Protein AF-W2Y1W6-F1 (afdb_monomer_lite)

Foldseek 3Di:
DLVVVVVVVVVDDCPPPVCVVVDDDPVVVVVSVVVVVVVVVVVVVVVVVVVVVVVVD

Secondary structure (DSSP, 8-state):
-HHHHHHHHTTS-SS-HHHHTTSPPHHHHHHHHHHHHHHHHHHHHHHHHHHHHTT--

Sequence (57 aa):
MLHRYFKLLEHLDKDDDDVAELLPGPACNRRLRKLLKELANVESVSKALQGSADLLD

pLDDT: mean 87.79, std 11.54, range [49.0, 96.56]

Structure (mmCIF, N/CA/C/O backbone):
data_AF-W2Y1W6-F1
#
_entry.id   AF-W2Y1W6-F1
#
loop_
_atom_site.group_PDB
_atom_site.id
_atom_site.type_symbol
_atom_site.label_atom_id
_atom_site.label_alt_id
_atom_site.label_comp_id
_atom_site.label_asym_id
_atom_site.label_entity_id
_atom_site.label_seq_id
_atom_site.pdbx_PDB_ins_code
_atom_site.Cartn_x
_atom_site.Cartn_y
_atom_site.Cartn_z
_atom_site.occupancy
_atom_site.B_iso_or_equiv
_atom_site.auth_seq_id
_atom_site.auth_comp_id
_atom_site.auth_asym_id
_atom_site.auth_atom_id
_atom_site.pdbx_PDB_model_num
ATOM 1 N N . MET A 1 1 ? -1.296 7.350 -3.675 1.00 83.25 1 MET A N 1
ATOM 2 C CA . MET A 1 1 ? -1.991 7.335 -2.365 1.00 83.25 1 MET A CA 1
ATOM 3 C C . MET A 1 1 ? -1.600 6.151 -1.480 1.00 83.25 1 MET A C 1
ATOM 5 O O . MET A 1 1 ? -1.316 6.397 -0.318 1.00 83.25 1 MET A O 1
ATOM 9 N N . LEU A 1 2 ? -1.489 4.913 -1.990 1.00 90.00 2 LEU A N 1
ATOM 10 C CA . LEU A 1 2 ? -1.139 3.732 -1.169 1.00 90.00 2 LEU A CA 1
ATOM 11 C C . LEU A 1 2 ? 0.177 3.847 -0.374 1.00 90.00 2 LEU A C 1
ATOM 13 O O . LEU A 1 2 ? 0.223 3.450 0.784 1.00 90.00 2 LEU A O 1
ATOM 17 N N . HIS A 1 3 ? 1.236 4.418 -0.962 1.00 90.50 3 HIS A N 1
ATOM 18 C CA . HIS A 1 3 ? 2.493 4.655 -0.234 1.00 90.50 3 HIS A CA 1
ATOM 19 C C . HIS A 1 3 ? 2.293 5.535 1.007 1.00 90.50 3 HIS A C 1
ATOM 21 O O . HIS A 1 3 ? 2.829 5.237 2.069 1.00 90.50 3 HIS A O 1
ATOM 27 N N . ARG A 1 4 ? 1.485 6.599 0.886 1.00 93.38 4 ARG A N 1
ATOM 28 C CA . ARG A 1 4 ? 1.157 7.483 2.013 1.00 93.38 4 ARG A CA 1
ATOM 29 C C . ARG A 1 4 ? 0.323 6.761 3.064 1.00 93.38 4 ARG A C 1
ATOM 31 O O . ARG A 1 4 ? 0.607 6.916 4.240 1.00 93.38 4 ARG A O 1
ATOM 38 N N . TYR A 1 5 ? -0.642 5.947 2.638 1.00 93.06 5 TYR A N 1
ATOM 39 C CA . TYR A 1 5 ? -1.434 5.120 3.546 1.00 93.06 5 TYR A CA 1
ATOM 40 C C . TYR A 1 5 ? -0.544 4.217 4.414 1.00 93.06 5 TYR A C 1
ATOM 42 O O . TYR A 1 5 ? -0.654 4.259 5.632 1.00 93.06 5 TYR A O 1
ATOM 50 N N . PHE A 1 6 ? 0.392 3.468 3.818 1.00 92.56 6 PHE A N 1
ATOM 51 C CA . PHE A 1 6 ? 1.272 2.592 4.601 1.00 92.56 6 PHE A CA 1
ATOM 52 C C . PHE A 1 6 ? 2.230 3.348 5.517 1.00 92.56 6 PHE A C 1
ATOM 54 O O . PHE A 1 6 ? 2.516 2.851 6.599 1.00 92.56 6 PHE A O 1
ATOM 61 N N . LYS A 1 7 ? 2.683 4.538 5.112 1.00 93.69 7 LYS A N 1
ATOM 62 C CA . LYS A 1 7 ? 3.509 5.398 5.963 1.00 93.69 7 LYS A CA 1
ATOM 63 C C . LYS A 1 7 ? 2.721 5.952 7.154 1.00 93.69 7 LYS 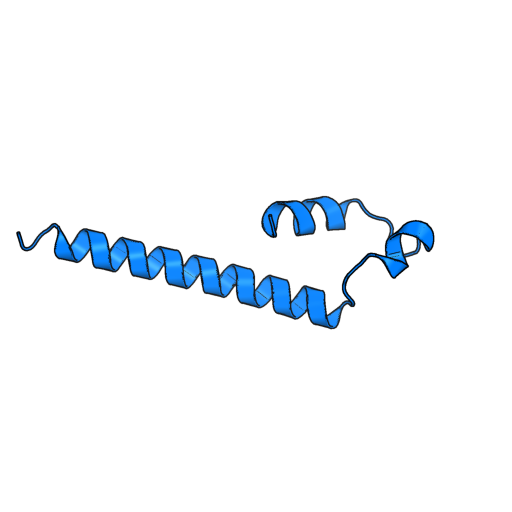A C 1
ATOM 65 O O . LYS A 1 7 ? 3.246 6.008 8.251 1.00 93.69 7 LYS A O 1
ATOM 70 N N . LEU A 1 8 ? 1.458 6.331 6.953 1.00 92.12 8 LEU A N 1
ATOM 71 C CA . LEU A 1 8 ? 0.572 6.759 8.041 1.00 92.12 8 LEU A CA 1
ATOM 72 C C . LEU A 1 8 ? 0.243 5.600 8.983 1.00 92.12 8 LEU A C 1
ATOM 74 O O . LEU A 1 8 ? 0.275 5.782 10.191 1.00 92.12 8 LEU A O 1
ATOM 78 N N . LEU A 1 9 ? 0.002 4.405 8.439 1.00 91.44 9 LEU A N 1
ATOM 79 C CA . LEU A 1 9 ? -0.313 3.203 9.213 1.00 91.44 9 LEU A CA 1
ATOM 80 C C . LEU A 1 9 ? 0.781 2.833 10.232 1.00 91.44 9 LEU A C 1
ATOM 82 O O . LEU A 1 9 ? 0.479 2.199 11.233 1.00 91.44 9 LEU A O 1
ATOM 86 N N . GLU A 1 10 ? 2.038 3.217 9.996 1.00 91.75 10 GLU A N 1
ATOM 87 C CA . GLU A 1 10 ? 3.152 3.015 10.941 1.00 91.75 10 GLU A CA 1
ATOM 88 C C . GLU A 1 10 ? 3.057 3.901 12.195 1.00 91.75 10 GLU A C 1
ATOM 90 O O . GLU A 1 10 ? 3.725 3.620 13.187 1.00 91.75 10 GLU A O 1
ATOM 95 N N . HIS A 1 11 ? 2.230 4.948 12.155 1.00 91.19 11 HIS A N 1
ATOM 96 C CA . HIS A 1 11 ? 2.035 5.913 13.237 1.00 91.19 11 HIS A CA 1
ATOM 97 C C . HIS A 1 11 ? 0.671 5.798 13.924 1.00 91.19 11 HIS A C 1
ATOM 99 O O . HIS A 1 11 ? 0.443 6.490 14.912 1.00 91.19 11 HIS A O 1
ATOM 105 N N . LEU A 1 12 ? -0.234 4.973 13.392 1.00 90.00 12 LEU A N 1
ATOM 106 C CA . LEU A 1 12 ? -1.543 4.741 13.992 1.00 90.00 12 LEU A CA 1
ATOM 107 C C . LEU A 1 12 ? -1.422 3.668 15.069 1.00 90.00 12 LEU A C 1
ATOM 109 O O . LEU A 1 12 ? -0.796 2.626 14.846 1.00 90.00 12 LEU A O 1
ATOM 113 N N . ASP A 1 13 ? -2.034 3.930 16.218 1.00 86.69 13 ASP A N 1
ATOM 114 C CA . ASP A 1 13 ? -2.203 2.909 17.237 1.00 86.69 13 ASP A CA 1
ATOM 115 C C . ASP A 1 13 ? -3.184 1.846 16.718 1.00 86.69 13 ASP A C 1
ATOM 117 O O . ASP A 1 13 ? -4.168 2.144 16.042 1.00 86.69 13 ASP A O 1
ATOM 121 N N . LYS A 1 14 ? -2.851 0.580 16.958 1.00 78.19 14 LYS A N 1
ATOM 122 C CA . LYS A 1 14 ? -3.654 -0.563 16.507 1.00 78.19 14 LYS A CA 1
ATOM 123 C C . LYS A 1 14 ? -4.818 -0.846 17.443 1.00 78.19 14 LYS A C 1
ATOM 125 O O . LYS A 1 14 ? -5.754 -1.511 17.008 1.00 78.19 14 LYS A O 1
ATOM 130 N N . ASP A 1 15 ? -4.718 -0.357 18.675 1.00 82.44 15 ASP A N 1
ATOM 131 C CA . ASP A 1 15 ? -5.707 -0.538 19.731 1.00 82.44 15 ASP A CA 1
ATOM 132 C C . ASP A 1 15 ? -6.577 0.726 19.913 1.00 82.44 15 ASP A C 1
ATOM 134 O O . ASP A 1 15 ? -7.396 0.792 20.824 1.00 82.44 15 ASP A O 1
ATOM 138 N N . ASP A 1 16 ? -6.407 1.734 19.047 1.00 89.94 16 ASP A N 1
ATOM 139 C CA . ASP A 1 16 ? -7.261 2.923 18.996 1.00 89.94 16 ASP A CA 1
ATOM 140 C C . ASP A 1 16 ? -8.563 2.599 18.251 1.00 89.94 16 ASP A C 1
ATOM 142 O O . ASP A 1 16 ? -8.604 2.551 17.016 1.00 89.94 16 ASP A O 1
ATOM 146 N N . ASP A 1 17 ? -9.620 2.353 19.027 1.00 87.31 17 ASP A N 1
ATOM 147 C CA . ASP A 1 17 ? -10.952 1.986 18.542 1.00 87.31 17 ASP A CA 1
ATOM 148 C C . ASP A 1 17 ? -11.561 3.047 17.602 1.00 87.31 17 ASP A C 1
ATOM 150 O O . ASP A 1 17 ? -12.275 2.681 16.666 1.00 87.31 17 ASP A O 1
ATOM 154 N N . ASP A 1 18 ? -11.218 4.337 17.762 1.00 88.44 18 ASP A N 1
ATOM 155 C CA . ASP A 1 18 ? -11.714 5.418 16.891 1.00 88.44 18 ASP A CA 1
ATOM 156 C C . ASP A 1 18 ? -11.180 5.276 15.454 1.00 88.44 18 ASP A C 1
ATOM 158 O O . ASP A 1 18 ? -11.798 5.721 14.480 1.00 88.44 18 ASP A O 1
ATOM 162 N N . VAL A 1 19 ? -10.011 4.648 15.305 1.00 86.94 19 VAL A N 1
ATOM 163 C CA . VAL A 1 19 ? -9.323 4.470 14.023 1.00 86.94 19 VAL A CA 1
ATOM 164 C C . VAL A 1 19 ? -9.449 3.035 13.511 1.00 86.94 19 VAL A C 1
ATOM 166 O O . VAL A 1 19 ? -9.475 2.821 12.295 1.00 86.94 19 VAL A O 1
ATOM 169 N N . ALA A 1 20 ? -9.569 2.049 14.401 1.00 85.62 20 ALA A N 1
ATOM 170 C CA . ALA A 1 20 ? -9.634 0.631 14.063 1.00 85.62 20 ALA A CA 1
ATOM 171 C C . ALA A 1 20 ? -10.780 0.303 13.092 1.00 85.62 20 ALA A C 1
ATOM 173 O O . ALA A 1 20 ? -10.574 -0.455 12.140 1.00 85.62 20 ALA A O 1
ATOM 174 N N . GLU A 1 21 ? -11.952 0.926 13.263 1.00 87.38 21 GLU A N 1
ATOM 175 C CA . GLU A 1 21 ? -13.113 0.736 12.379 1.00 87.38 21 GLU A CA 1
ATOM 176 C C . GLU A 1 21 ? -12.900 1.296 10.961 1.00 87.38 21 GLU A C 1
ATOM 178 O O . GLU A 1 2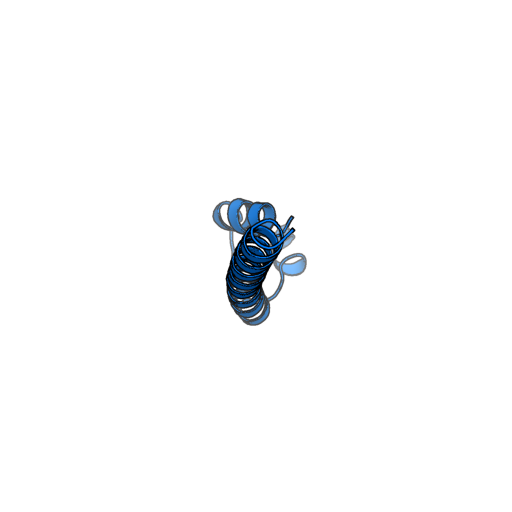1 ? -13.513 0.833 9.996 1.00 87.38 21 GLU A O 1
ATOM 183 N N . LEU A 1 22 ? -12.001 2.273 10.810 1.00 87.81 22 LEU A N 1
ATOM 184 C CA . LEU A 1 22 ? -11.683 2.914 9.531 1.00 87.81 22 LEU A CA 1
ATOM 185 C C . LEU A 1 22 ? -10.604 2.154 8.749 1.00 87.81 22 LEU A C 1
ATOM 187 O O . LEU A 1 22 ? -10.437 2.360 7.539 1.00 87.81 22 LEU A O 1
ATOM 191 N N . LEU A 1 23 ? -9.832 1.297 9.423 1.00 89.62 23 LEU A N 1
ATOM 192 C CA . LEU A 1 23 ? -8.703 0.610 8.818 1.00 89.62 23 LEU A CA 1
ATOM 193 C C . LEU A 1 23 ? -9.132 -0.674 8.089 1.00 89.62 23 LEU A C 1
ATOM 195 O O . LEU A 1 23 ? -9.862 -1.509 8.620 1.00 89.62 23 LEU A O 1
ATOM 199 N N . PRO A 1 24 ? -8.600 -0.917 6.878 1.00 90.50 24 PRO A N 1
ATOM 200 C CA . PRO A 1 24 ? -8.694 -2.220 6.245 1.00 90.50 24 PRO A CA 1
ATOM 201 C C . PRO A 1 24 ? -8.155 -3.321 7.163 1.00 90.50 24 PRO A C 1
ATOM 203 O O . PRO A 1 24 ? -7.076 -3.194 7.748 1.00 90.50 24 PRO A O 1
ATOM 206 N N . GLY A 1 25 ? -8.846 -4.460 7.196 1.00 90.94 25 GLY A N 1
ATOM 207 C CA . GLY A 1 25 ? -8.403 -5.605 7.986 1.00 90.94 25 GLY A CA 1
ATOM 208 C C . GLY A 1 25 ? -6.987 -6.096 7.610 1.00 90.94 25 GLY A C 1
ATOM 209 O O . GLY A 1 25 ? -6.531 -5.904 6.472 1.00 90.94 25 GLY A O 1
ATOM 210 N N . PRO A 1 26 ? -6.281 -6.805 8.515 1.00 90.12 26 PRO A N 1
ATOM 211 C CA . PRO A 1 26 ? -4.880 -7.203 8.320 1.00 90.12 26 PRO A CA 1
ATOM 212 C C . PRO A 1 26 ? -4.609 -7.994 7.030 1.00 90.12 26 PRO A C 1
ATOM 214 O O . PRO A 1 26 ? -3.580 -7.809 6.373 1.00 90.12 26 PRO A O 1
ATOM 217 N N . ALA A 1 27 ? -5.540 -8.867 6.633 1.00 94.44 27 ALA A N 1
ATOM 218 C CA . ALA A 1 27 ? -5.447 -9.629 5.387 1.00 94.44 27 ALA A CA 1
ATOM 219 C C . ALA A 1 27 ? -5.521 -8.721 4.147 1.00 94.44 27 ALA A C 1
ATOM 221 O O . ALA A 1 27 ? -4.749 -8.892 3.200 1.00 94.44 27 ALA A O 1
ATOM 222 N N . CYS A 1 28 ? -6.401 -7.716 4.182 1.00 94.31 28 CYS A N 1
ATOM 223 C CA . CYS A 1 28 ? -6.540 -6.729 3.118 1.00 94.31 28 CYS A CA 1
ATOM 224 C C . CYS A 1 28 ? -5.253 -5.903 2.987 1.00 94.31 28 CYS A C 1
ATOM 226 O O . CYS A 1 28 ? -4.696 -5.786 1.898 1.00 94.31 28 CYS A O 1
ATOM 228 N N . ASN A 1 29 ? -4.691 -5.464 4.115 1.00 93.69 29 ASN A N 1
ATOM 229 C CA . ASN A 1 29 ? -3.411 -4.761 4.158 1.00 93.69 29 ASN A CA 1
ATOM 230 C C . ASN A 1 29 ? -2.249 -5.569 3.571 1.00 93.69 29 ASN A C 1
ATOM 232 O O . ASN A 1 29 ? -1.454 -5.0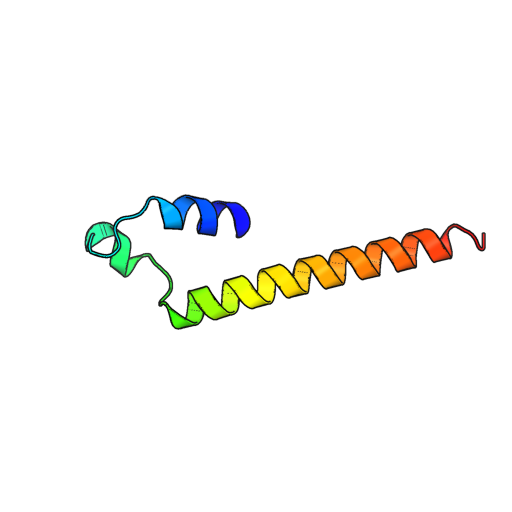49 2.784 1.00 93.69 29 ASN A O 1
ATOM 236 N N . ARG A 1 30 ? -2.169 -6.866 3.884 1.00 94.62 30 ARG A N 1
ATOM 237 C CA . ARG A 1 30 ? -1.167 -7.764 3.292 1.00 94.62 30 ARG A CA 1
ATOM 238 C C . ARG A 1 30 ? -1.316 -7.859 1.773 1.00 94.62 30 ARG A C 1
ATOM 240 O O . ARG A 1 30 ? -0.318 -7.786 1.054 1.00 94.62 30 ARG A O 1
ATOM 247 N N . ARG A 1 31 ? -2.553 -7.983 1.282 1.00 96.56 31 ARG A N 1
ATOM 248 C CA . ARG A 1 31 ? -2.853 -8.021 -0.155 1.00 96.56 31 ARG A CA 1
ATOM 249 C C . ARG A 1 31 ? -2.494 -6.703 -0.842 1.00 96.56 31 ARG A C 1
ATOM 251 O O . ARG A 1 31 ? -1.841 -6.735 -1.879 1.00 96.56 31 ARG A O 1
ATOM 258 N N . LEU A 1 32 ? -2.833 -5.562 -0.241 1.00 95.44 32 LEU A N 1
ATOM 259 C CA . LEU A 1 32 ? -2.485 -4.234 -0.756 1.00 95.44 32 LEU A CA 1
ATOM 260 C C . LEU A 1 32 ? -0.965 -4.036 -0.859 1.00 95.44 32 LEU A C 1
ATOM 262 O O . LEU A 1 32 ? -0.490 -3.514 -1.866 1.00 95.44 32 LEU A O 1
ATOM 266 N N . ARG A 1 33 ? -0.177 -4.514 0.118 1.00 94.88 33 ARG A N 1
ATOM 267 C CA . ARG A 1 33 ? 1.298 -4.475 0.034 1.00 94.88 33 ARG A CA 1
ATOM 268 C C . ARG A 1 33 ? 1.837 -5.309 -1.128 1.00 94.88 33 ARG A C 1
ATOM 270 O O . ARG A 1 33 ? 2.793 -4.888 -1.775 1.00 94.88 33 ARG A O 1
ATOM 277 N N . LYS A 1 34 ? 1.251 -6.482 -1.389 1.00 96.38 34 LYS A N 1
ATOM 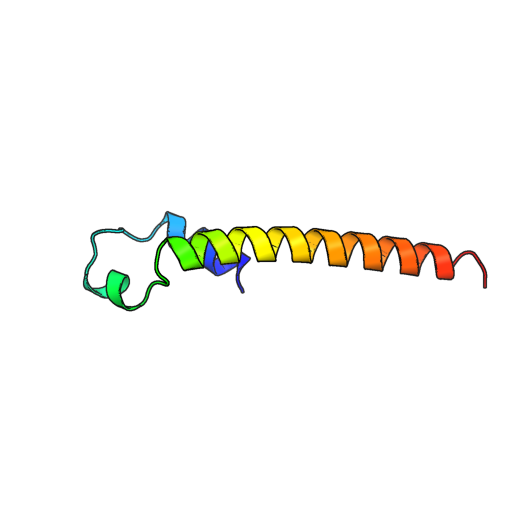278 C CA . LYS A 1 34 ? 1.636 -7.331 -2.527 1.00 96.38 34 LYS A CA 1
ATOM 279 C C . LYS A 1 34 ? 1.326 -6.639 -3.857 1.00 96.38 34 LYS A C 1
ATOM 281 O O . LYS A 1 34 ? 2.226 -6.501 -4.678 1.00 96.38 34 LYS A O 1
ATOM 286 N N . LEU A 1 35 ? 0.104 -6.128 -4.014 1.00 95.75 35 LEU A N 1
ATOM 287 C CA . LEU A 1 35 ? -0.328 -5.426 -5.227 1.00 95.75 35 LEU A CA 1
ATOM 288 C C . LEU A 1 35 ? 0.526 -4.187 -5.518 1.00 95.75 35 LEU A C 1
ATOM 290 O O . LEU A 1 35 ? 0.879 -3.937 -6.663 1.00 95.75 35 LEU A O 1
ATOM 294 N N . LEU A 1 36 ? 0.910 -3.430 -4.488 1.00 94.56 36 LEU A N 1
ATOM 295 C CA . LEU A 1 36 ? 1.780 -2.264 -4.645 1.00 94.56 36 LEU A CA 1
ATOM 296 C C . LEU A 1 36 ? 3.162 -2.632 -5.213 1.00 94.56 36 LEU A C 1
ATOM 298 O O . LEU A 1 36 ? 3.692 -1.906 -6.050 1.00 94.56 36 LEU A O 1
ATOM 302 N N . LYS A 1 37 ? 3.732 -3.768 -4.789 1.00 94.62 37 LYS A N 1
ATOM 303 C CA . LYS A 1 37 ? 4.995 -4.283 -5.345 1.00 94.62 37 LYS A CA 1
ATOM 304 C C . LYS A 1 37 ? 4.828 -4.744 -6.791 1.00 94.62 37 LYS A C 1
ATOM 306 O O . LYS A 1 37 ? 5.670 -4.444 -7.628 1.00 94.62 37 LYS A O 1
ATOM 311 N N . GLU A 1 38 ? 3.742 -5.455 -7.085 1.00 96.56 38 GLU A N 1
ATOM 312 C CA . GLU A 1 38 ? 3.433 -5.907 -8.446 1.00 96.56 38 GLU A CA 1
ATOM 313 C C . GLU A 1 38 ? 3.252 -4.720 -9.399 1.00 96.56 38 GLU A C 1
ATOM 315 O O . GLU A 1 38 ? 3.780 -4.745 -10.507 1.00 96.56 38 GLU A O 1
ATOM 320 N N . LEU A 1 39 ? 2.603 -3.644 -8.947 1.00 95.19 39 LEU A N 1
ATOM 321 C CA . LEU A 1 39 ? 2.437 -2.426 -9.737 1.00 95.19 39 LEU A CA 1
ATOM 322 C C . LEU A 1 39 ? 3.781 -1.771 -10.085 1.00 95.19 39 LEU A C 1
ATOM 324 O O . LEU A 1 39 ? 3.977 -1.371 -11.228 1.00 95.19 39 LEU A O 1
ATOM 328 N N . ALA A 1 40 ? 4.721 -1.709 -9.137 1.00 92.88 40 ALA A N 1
ATOM 329 C CA . ALA A 1 40 ? 6.064 -1.187 -9.399 1.00 92.88 40 ALA A CA 1
ATOM 330 C C . ALA A 1 40 ? 6.823 -2.033 -10.438 1.00 92.88 40 ALA A C 1
ATOM 332 O O . ALA A 1 40 ? 7.531 -1.490 -11.287 1.00 92.88 40 ALA A O 1
ATOM 333 N N . ASN A 1 41 ? 6.642 -3.358 -10.417 1.00 95.69 41 ASN A N 1
ATOM 334 C CA . ASN A 1 41 ? 7.224 -4.242 -11.428 1.00 95.69 41 ASN A CA 1
ATOM 335 C C . ASN A 1 41 ? 6.622 -3.982 -12.814 1.00 95.69 41 ASN A C 1
ATOM 337 O O . ASN A 1 41 ? 7.365 -3.881 -13.786 1.00 95.69 41 ASN A O 1
ATOM 341 N N . VAL A 1 42 ? 5.295 -3.841 -12.904 1.00 96.00 42 VAL A N 1
ATOM 342 C CA . VAL A 1 42 ? 4.609 -3.515 -14.165 1.00 96.00 42 VAL A CA 1
ATOM 343 C C . VAL A 1 42 ? 5.084 -2.169 -14.708 1.00 96.00 42 VAL A C 1
ATOM 345 O O . VAL A 1 42 ? 5.390 -2.066 -15.892 1.00 96.00 42 VAL A O 1
ATOM 348 N N . GLU A 1 43 ? 5.206 -1.154 -13.852 1.00 94.44 43 GLU A N 1
ATOM 349 C CA . GLU A 1 43 ? 5.719 0.163 -14.239 1.00 94.44 43 GLU A CA 1
ATOM 350 C C . GLU A 1 43 ? 7.159 0.077 -14.772 1.00 94.44 43 GLU A C 1
ATOM 352 O O . GLU A 1 43 ? 7.470 0.660 -15.810 1.00 94.44 43 GLU A O 1
ATOM 357 N N . SER A 1 44 ? 8.025 -0.684 -14.096 1.00 94.19 44 SER A N 1
ATOM 358 C CA . SER A 1 44 ? 9.411 -0.912 -14.520 1.00 94.19 44 SER A CA 1
ATOM 359 C C . SER A 1 44 ? 9.490 -1.583 -15.895 1.00 94.19 44 SER A C 1
ATOM 361 O O . SER A 1 44 ? 10.169 -1.085 -16.793 1.00 94.19 44 SER A O 1
ATOM 363 N N . VAL A 1 45 ? 8.737 -2.672 -16.096 1.00 95.44 45 VAL A N 1
ATOM 364 C CA . VAL A 1 45 ? 8.680 -3.385 -17.382 1.00 95.44 45 VAL A CA 1
ATOM 365 C C . VAL A 1 45 ? 8.111 -2.489 -18.481 1.00 95.44 45 VAL A C 1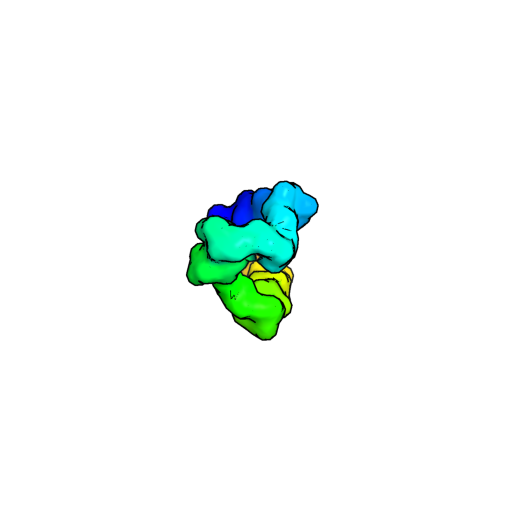
ATOM 367 O O . VAL A 1 45 ? 8.665 -2.448 -19.575 1.00 95.44 45 VAL A O 1
ATOM 370 N N . SER A 1 46 ? 7.053 -1.725 -18.194 1.00 95.00 46 SER A N 1
ATOM 371 C CA . SER A 1 46 ? 6.468 -0.783 -19.156 1.00 95.00 46 SER A CA 1
ATOM 372 C C . SER A 1 46 ? 7.483 0.264 -19.611 1.00 95.00 46 SER A C 1
ATOM 374 O O . SER A 1 46 ? 7.578 0.537 -20.804 1.00 95.00 46 SER A O 1
ATOM 376 N N . LYS A 1 47 ? 8.258 0.833 -18.680 1.00 93.31 47 LYS A N 1
ATOM 377 C CA . LYS A 1 47 ? 9.309 1.811 -18.996 1.00 93.31 47 LYS A CA 1
ATOM 378 C C . LYS A 1 47 ? 10.430 1.195 -19.831 1.00 93.31 47 LYS A C 1
ATOM 380 O O . LYS A 1 47 ? 10.875 1.813 -20.791 1.00 93.31 47 LYS A O 1
ATOM 385 N N . ALA A 1 48 ? 10.859 -0.021 -19.494 1.00 93.81 48 ALA A N 1
ATOM 386 C CA . ALA A 1 48 ? 11.886 -0.735 -20.250 1.00 93.81 48 ALA A CA 1
ATOM 387 C C . ALA A 1 48 ? 11.437 -1.044 -21.688 1.00 93.81 48 ALA A C 1
ATOM 389 O O . ALA A 1 48 ? 12.205 -0.846 -22.625 1.00 93.81 48 ALA A O 1
ATOM 390 N N . LEU A 1 49 ? 10.184 -1.477 -21.866 1.00 93.81 49 LEU A N 1
ATOM 391 C CA . LEU A 1 49 ? 9.619 -1.748 -23.188 1.00 93.81 49 LEU A CA 1
ATOM 392 C C . LEU A 1 49 ? 9.486 -0.471 -24.028 1.00 93.81 49 LEU A C 1
ATOM 394 O O . LEU A 1 49 ? 9.848 -0.486 -25.200 1.00 93.81 49 LEU A O 1
ATOM 398 N N . GLN A 1 50 ? 9.035 0.639 -23.438 1.00 90.50 50 GLN A N 1
ATOM 399 C CA . GLN A 1 50 ? 8.953 1.929 -24.138 1.00 90.50 50 GLN A CA 1
ATOM 400 C C . GLN A 1 50 ? 10.335 2.431 -24.574 1.00 90.50 50 GLN A C 1
ATOM 402 O O . GLN A 1 50 ? 10.525 2.738 -25.743 1.00 90.50 50 GLN A O 1
ATOM 407 N N . GLY A 1 51 ? 11.331 2.399 -23.682 1.00 76.62 51 GLY A N 1
ATOM 408 C CA . GLY A 1 51 ? 12.701 2.78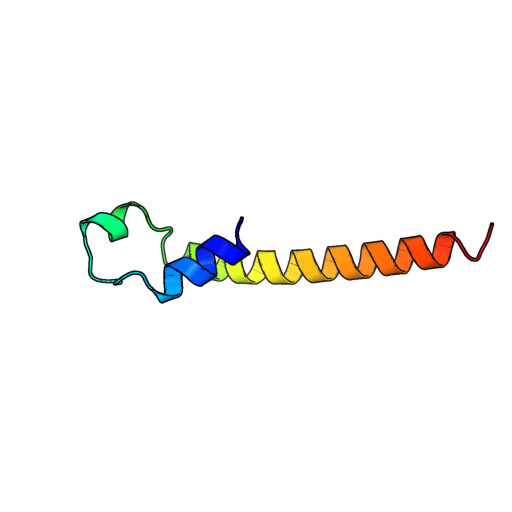6 -24.037 1.00 76.62 51 GLY A CA 1
ATOM 409 C C . GLY A 1 51 ? 13.353 1.877 -25.088 1.00 76.62 51 GLY A C 1
ATOM 410 O O . GLY A 1 51 ? 14.261 2.311 -25.787 1.00 76.62 51 GLY A O 1
ATOM 411 N N . SER A 1 52 ? 12.897 0.626 -25.225 1.00 64.44 52 SER A N 1
ATOM 412 C CA . SER A 1 52 ? 13.341 -0.270 -26.303 1.00 64.44 52 SER A CA 1
ATOM 413 C C . SER A 1 52 ? 12.660 -0.005 -27.649 1.00 64.44 52 SER A C 1
ATOM 415 O O . SER A 1 52 ? 13.245 -0.314 -28.683 1.00 64.44 52 SER A O 1
ATOM 417 N N . ALA A 1 53 ? 11.452 0.568 -27.643 1.00 59.31 53 ALA A N 1
ATOM 418 C CA . ALA A 1 53 ? 10.735 0.956 -28.855 1.00 59.31 53 ALA A CA 1
ATOM 419 C C . ALA A 1 53 ? 11.336 2.229 -29.476 1.00 59.31 53 ALA A C 1
ATOM 421 O O . ALA A 1 53 ? 11.541 2.268 -30.682 1.00 59.31 53 ALA A O 1
ATOM 422 N N . ASP A 1 54 ? 11.739 3.196 -28.644 1.00 56.19 54 ASP A N 1
ATOM 423 C CA . ASP A 1 54 ? 12.375 4.456 -29.071 1.00 56.19 54 ASP A CA 1
ATOM 424 C C . ASP A 1 54 ? 13.764 4.276 -29.730 1.00 56.19 54 ASP A C 1
ATOM 426 O O . ASP A 1 54 ? 14.304 5.212 -30.310 1.00 56.19 54 ASP A O 1
ATOM 430 N N . LEU A 1 55 ? 14.380 3.092 -29.625 1.00 54.69 55 LEU A N 1
ATOM 431 C CA . LEU A 1 55 ? 15.683 2.761 -30.228 1.00 54.69 55 LEU A CA 1
ATOM 432 C C . LEU A 1 55 ? 15.570 2.137 -31.631 1.00 54.69 55 LEU A C 1
ATOM 434 O O . LEU A 1 55 ? 16.597 1.865 -32.255 1.00 54.69 55 LEU A O 1
ATOM 438 N N . LEU A 1 56 ? 14.348 1.858 -32.093 1.00 56.84 56 LEU A N 1
ATOM 439 C CA . LEU A 1 56 ? 14.062 1.223 -33.384 1.00 56.84 56 LEU A CA 1
ATOM 440 C C . LEU A 1 56 ? 13.381 2.166 -34.396 1.00 56.84 56 LEU A C 1
ATOM 442 O O . LEU A 1 56 ? 13.145 1.725 -35.522 1.00 56.84 56 LEU A O 1
ATOM 446 N N . ASP A 1 57 ? 13.119 3.420 -34.011 1.00 49.00 57 ASP A N 1
ATOM 447 C CA . ASP A 1 57 ? 12.639 4.508 -34.881 1.00 49.00 57 ASP A CA 1
ATOM 448 C C . ASP A 1 57 ? 13.785 5.427 -35.350 1.00 49.00 57 ASP A C 1
ATOM 450 O O . ASP A 1 57 ? 14.698 5.729 -34.543 1.00 49.00 57 ASP A O 1
#

Organism: NCBI:txid1317064

Radius of gyration: 17.41 Å; chains: 1; bounding box: 29×17×55 Å